Protein AF-A0A0C2XMH7-F1 (afdb_monomer_lite)

Foldseek 3Di:
DDKDFQAAPPPPPRDDDDDPVPCPDDWDWAAPVVQPWDQGRPVDDDPPDDVVCVNIDRGMTDTGRDPDPQSVCVVVDDDHD

pLDDT: mean 87.27, std 8.15, range [55.12, 96.19]

Struct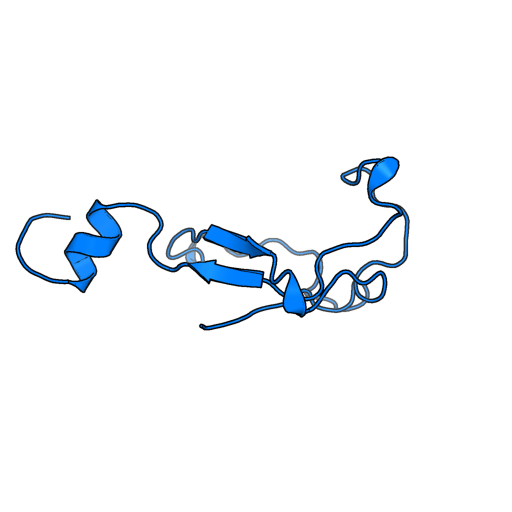ure (mmCIF, N/CA/C/O backbone):
data_AF-A0A0C2XMH7-F1
#
_entry.id   AF-A0A0C2XMH7-F1
#
loop_
_atom_site.group_PDB
_atom_site.id
_atom_site.type_symbol
_atom_site.label_atom_id
_atom_site.label_alt_id
_atom_site.label_comp_id
_atom_site.label_asym_id
_atom_site.label_entity_id
_atom_site.label_seq_id
_atom_site.pdbx_PDB_ins_code
_atom_site.Cartn_x
_atom_site.Cartn_y
_atom_site.Cartn_z
_atom_site.occupancy
_atom_site.B_iso_or_equiv
_atom_site.auth_seq_id
_atom_site.auth_comp_id
_atom_site.auth_asym_id
_atom_site.auth_atom_id
_atom_site.pdbx_PDB_model_num
ATOM 1 N N . LEU A 1 1 ? -3.629 -15.939 6.108 1.00 78.62 1 LEU A N 1
ATOM 2 C CA . LEU A 1 1 ? -3.684 -14.540 6.594 1.00 78.62 1 LEU A CA 1
ATOM 3 C C . LEU A 1 1 ? -4.237 -13.659 5.481 1.00 78.62 1 LEU A C 1
ATOM 5 O O . LEU A 1 1 ? -3.967 -13.984 4.325 1.00 78.62 1 LEU A O 1
ATOM 9 N N . PRO A 1 2 ? -5.003 -12.602 5.798 1.00 89.69 2 PRO A N 1
ATOM 10 C CA . PRO A 1 2 ? -5.419 -11.606 4.813 1.00 89.69 2 PRO A CA 1
ATOM 11 C C . PRO A 1 2 ? -4.202 -11.029 4.084 1.00 89.69 2 PRO A C 1
ATOM 13 O O . PRO A 1 2 ? -3.154 -10.815 4.703 1.00 89.69 2 PRO A O 1
ATOM 16 N N . ARG A 1 3 ? -4.338 -10.820 2.774 1.00 93.50 3 ARG A N 1
ATOM 17 C CA . ARG A 1 3 ? -3.290 -10.280 1.905 1.00 93.50 3 ARG A CA 1
ATOM 18 C C . ARG A 1 3 ? -3.841 -9.138 1.074 1.00 93.50 3 ARG A C 1
ATOM 20 O O . ARG A 1 3 ? -5.007 -9.182 0.691 1.00 93.50 3 ARG A O 1
ATOM 27 N N . ILE A 1 4 ? -2.986 -8.167 0.798 1.00 95.19 4 ILE A N 1
ATOM 28 C CA . ILE A 1 4 ? -3.257 -7.041 -0.092 1.00 95.19 4 ILE A CA 1
ATOM 29 C C . ILE A 1 4 ? -2.044 -6.812 -0.996 1.00 95.19 4 ILE A C 1
ATOM 31 O O . ILE A 1 4 ? -0.932 -7.194 -0.631 1.00 95.19 4 ILE A O 1
ATOM 35 N N . GLY A 1 5 ? -2.261 -6.186 -2.146 1.00 94.00 5 GLY A N 1
ATOM 36 C CA . GLY A 1 5 ? -1.221 -5.781 -3.090 1.00 94.00 5 GLY A CA 1
ATOM 37 C C . GLY A 1 5 ? -1.487 -4.364 -3.588 1.00 94.00 5 GLY A C 1
ATOM 38 O O . GLY A 1 5 ? -2.535 -3.785 -3.285 1.00 94.00 5 GLY A O 1
ATOM 39 N N . PHE A 1 6 ? -0.531 -3.806 -4.322 1.00 93.00 6 PHE A N 1
ATOM 40 C CA . PHE A 1 6 ? -0.716 -2.514 -4.973 1.00 93.00 6 PHE A CA 1
ATOM 41 C C . PHE A 1 6 ? -1.624 -2.645 -6.202 1.00 93.00 6 PHE A C 1
ATOM 43 O O . PHE A 1 6 ? -1.720 -3.706 -6.818 1.00 93.00 6 PHE A O 1
ATOM 50 N N . VAL A 1 7 ? -2.304 -1.553 -6.545 1.00 93.44 7 VAL A N 1
ATOM 51 C CA . VAL A 1 7 ? -2.976 -1.406 -7.843 1.00 93.44 7 VAL A CA 1
ATOM 52 C C . VAL A 1 7 ? -1.961 -0.965 -8.901 1.00 93.44 7 VAL A C 1
ATOM 54 O O . VAL A 1 7 ? -0.830 -0.612 -8.569 1.00 93.44 7 VAL A O 1
ATOM 57 N N . ASP A 1 8 ? -2.342 -1.023 -10.176 1.00 93.75 8 ASP A N 1
ATOM 58 C CA . ASP A 1 8 ? -1.512 -0.501 -11.266 1.00 93.75 8 ASP A CA 1
ATOM 59 C C . ASP A 1 8 ? -1.295 1.014 -11.115 1.00 93.75 8 ASP A C 1
ATOM 61 O O . ASP A 1 8 ? -2.216 1.727 -10.725 1.00 93.75 8 ASP A O 1
ATOM 65 N N . TYR A 1 9 ? -0.096 1.514 -11.422 1.00 92.06 9 TYR A N 1
ATOM 66 C CA . TYR A 1 9 ? 0.240 2.938 -11.340 1.00 92.06 9 TYR A CA 1
ATOM 67 C C . TYR A 1 9 ? -0.614 3.837 -12.250 1.00 92.06 9 TYR A C 1
ATOM 69 O O . TYR A 1 9 ? -0.666 5.044 -12.007 1.00 92.06 9 TYR A O 1
ATOM 77 N N . GLU A 1 10 ? -1.231 3.283 -13.299 1.00 93.44 10 GLU A N 1
ATOM 78 C CA . GLU A 1 10 ? -2.150 4.001 -14.194 1.00 93.44 10 GLU A CA 1
ATOM 79 C C . GLU A 1 10 ? -3.581 4.084 -13.642 1.00 93.44 10 GLU A C 1
ATOM 81 O O . GLU A 1 10 ? -4.399 4.823 -14.191 1.00 93.44 10 GLU A O 1
ATOM 86 N N . ASP A 1 11 ? -3.894 3.371 -12.554 1.00 94.12 11 ASP A N 1
ATOM 87 C CA . ASP A 1 11 ? -5.180 3.501 -11.873 1.00 94.12 11 ASP A CA 1
ATOM 88 C C . ASP A 1 11 ? -5.321 4.916 -11.284 1.00 94.12 11 ASP A C 1
ATOM 90 O O . ASP A 1 11 ? -4.428 5.423 -10.598 1.00 94.12 11 ASP A O 1
ATOM 94 N N . GLU A 1 12 ? -6.464 5.561 -11.526 1.00 91.56 12 GLU A N 1
ATOM 95 C CA . GLU A 1 12 ? -6.755 6.921 -1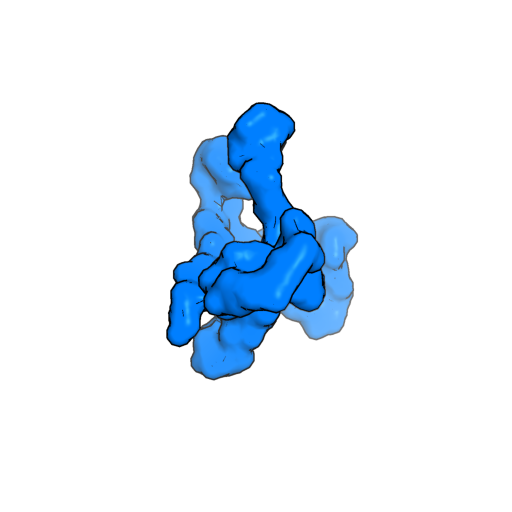1.050 1.00 91.56 12 GLU A CA 1
ATOM 96 C C . GLU A 1 12 ? -6.661 7.055 -9.519 1.00 91.56 12 GLU A C 1
ATOM 98 O O . GLU A 1 12 ? -6.450 8.153 -8.998 1.00 91.56 12 GLU A O 1
ATOM 103 N N . LEU A 1 13 ? -6.799 5.945 -8.789 1.00 89.00 13 LEU A N 1
ATOM 104 C CA . LEU A 1 13 ? -6.728 5.875 -7.331 1.00 89.00 13 LEU A CA 1
ATOM 105 C C . LEU A 1 13 ? -5.372 5.370 -6.808 1.00 89.00 13 LEU A C 1
ATOM 107 O O . LEU A 1 13 ? -5.203 5.281 -5.590 1.00 89.00 13 LEU A O 1
ATOM 111 N N . ALA A 1 14 ? -4.403 5.060 -7.678 1.00 90.44 14 ALA A N 1
ATOM 112 C CA . ALA A 1 14 ? -3.085 4.555 -7.275 1.00 90.44 14 ALA A CA 1
ATOM 113 C C . ALA A 1 14 ? -2.295 5.573 -6.444 1.00 90.44 14 ALA A C 1
ATOM 115 O O . ALA A 1 14 ? -1.685 5.231 -5.428 1.00 90.44 14 ALA A O 1
ATOM 116 N N . PHE A 1 15 ? -2.340 6.841 -6.860 1.00 89.44 15 PHE A N 1
ATOM 117 C CA . PHE A 1 15 ? -1.695 7.955 -6.173 1.00 89.44 15 PHE A CA 1
ATOM 118 C C . PHE A 1 15 ? -2.729 9.024 -5.855 1.00 89.44 15 PHE A C 1
ATOM 120 O O . PHE A 1 15 ? -3.072 9.866 -6.681 1.00 89.44 15 PHE A O 1
ATOM 127 N N . GLY A 1 16 ? -3.209 9.008 -4.620 1.00 87.88 16 GLY A N 1
ATOM 128 C CA . GLY A 1 16 ? -4.174 9.977 -4.137 1.00 87.88 16 GLY A CA 1
ATOM 129 C C . GLY A 1 16 ? -4.027 10.204 -2.645 1.00 87.88 16 GLY A C 1
ATOM 130 O O . GLY A 1 16 ? -3.364 9.453 -1.929 1.00 87.88 16 GLY A O 1
ATOM 131 N N . PHE A 1 17 ? -4.670 11.260 -2.166 1.00 86.56 17 PHE A N 1
ATOM 132 C CA . PHE A 1 17 ? -4.802 11.491 -0.738 1.00 86.56 17 PHE A CA 1
ATOM 133 C C . PHE A 1 17 ? -6.095 10.855 -0.248 1.00 86.56 17 PHE A C 1
ATOM 135 O O . PHE A 1 17 ? -7.176 11.121 -0.774 1.00 86.56 17 PHE A O 1
ATOM 142 N N . LEU A 1 18 ? -5.990 10.038 0.795 1.00 84.75 18 LEU A N 1
ATOM 143 C CA . LEU A 1 18 ? -7.161 9.585 1.530 1.00 84.75 18 LEU A CA 1
ATOM 144 C C . LEU A 1 18 ? -7.702 10.737 2.377 1.00 84.75 18 LEU A C 1
ATOM 146 O O . LEU A 1 18 ? -6.945 11.488 2.994 1.00 84.75 18 LEU A O 1
ATOM 150 N N . ASN A 1 19 ? -9.028 10.847 2.452 1.00 88.19 19 ASN A N 1
ATOM 151 C CA . ASN A 1 19 ? -9.651 11.708 3.447 1.00 88.19 19 ASN A CA 1
ATOM 152 C C . ASN A 1 19 ? -9.270 11.194 4.844 1.00 88.19 19 ASN A C 1
ATOM 154 O O . ASN A 1 19 ? -9.493 10.025 5.155 1.00 88.19 19 ASN A O 1
ATOM 158 N N . LEU A 1 20 ? -8.717 12.067 5.688 1.00 84.38 20 LEU A N 1
ATOM 159 C CA . LEU A 1 20 ? -8.273 11.711 7.037 1.00 84.38 20 LEU A CA 1
ATOM 160 C C . LEU A 1 20 ? -9.401 11.120 7.893 1.00 84.38 20 LEU A C 1
ATOM 162 O O . LEU A 1 20 ? -9.129 10.301 8.764 1.00 84.38 20 LEU A O 1
ATOM 166 N N . THR A 1 21 ? -10.664 11.466 7.622 1.00 89.38 21 THR A N 1
ATOM 167 C CA . THR A 1 21 ? -11.816 10.875 8.324 1.00 89.38 21 THR A CA 1
ATOM 168 C C . THR A 1 21 ? -12.025 9.390 8.012 1.00 89.38 21 THR A C 1
ATOM 170 O O . THR A 1 21 ? -12.682 8.698 8.785 1.00 89.38 21 THR A O 1
ATOM 173 N N . LEU A 1 22 ? -11.460 8.887 6.908 1.00 84.19 22 LEU A N 1
ATOM 174 C CA . LEU A 1 22 ? -11.486 7.471 6.527 1.00 84.19 22 LEU A CA 1
ATOM 175 C C . LEU A 1 22 ? -10.352 6.669 7.175 1.00 84.19 22 LEU A C 1
ATOM 177 O O . LEU A 1 22 ? -10.384 5.438 7.162 1.00 84.19 22 LEU A O 1
ATOM 181 N N . VAL A 1 23 ? -9.341 7.336 7.739 1.00 79.25 23 VAL A N 1
ATOM 182 C CA . VAL A 1 23 ? -8.223 6.663 8.403 1.00 79.25 23 VAL A CA 1
ATOM 183 C C . VAL A 1 23 ? -8.678 6.237 9.793 1.00 79.25 23 VAL A C 1
ATOM 185 O O . VAL A 1 23 ? -8.640 7.005 10.749 1.00 79.25 23 VAL A O 1
ATOM 188 N N . ILE A 1 24 ? -9.133 4.988 9.897 1.00 75.81 24 ILE A N 1
ATOM 189 C CA . ILE A 1 24 ? -9.641 4.443 11.159 1.00 75.81 24 ILE A CA 1
ATOM 190 C C . ILE A 1 24 ? -8.471 4.125 12.099 1.00 75.81 24 ILE A C 1
ATOM 192 O O . ILE A 1 24 ? -8.481 4.562 13.249 1.00 75.81 24 ILE A O 1
ATOM 196 N N . ARG A 1 25 ? -7.475 3.355 11.626 1.00 79.38 25 ARG A N 1
ATOM 197 C CA . ARG A 1 25 ? -6.248 2.963 12.352 1.00 79.38 25 ARG A CA 1
ATOM 198 C C . ARG A 1 25 ? -5.136 2.565 11.384 1.00 79.38 25 ARG A C 1
ATOM 200 O O . ARG A 1 25 ? -5.415 2.168 10.256 1.00 79.38 25 ARG A O 1
ATOM 207 N N . ALA A 1 26 ? -3.894 2.614 11.858 1.00 83.75 26 ALA A N 1
ATOM 208 C CA . ALA A 1 26 ? -2.752 2.052 11.148 1.00 83.75 26 ALA A CA 1
ATOM 209 C C . ALA A 1 26 ? -2.651 0.527 11.356 1.00 83.75 26 ALA A C 1
ATOM 211 O O . ALA A 1 26 ? -3.168 -0.024 12.329 1.00 83.75 26 ALA A O 1
ATOM 212 N N . VAL A 1 27 ? -1.973 -0.143 10.424 1.00 88.44 27 VAL A N 1
ATOM 213 C CA . VAL A 1 27 ? -1.679 -1.584 10.442 1.00 88.44 27 VAL A CA 1
ATOM 214 C C . VAL A 1 27 ? -0.234 -1.813 10.013 1.00 88.44 27 VAL A C 1
ATOM 216 O O . VAL A 1 27 ? 0.372 -0.949 9.378 1.00 88.44 27 VAL A O 1
ATOM 219 N N . HIS A 1 28 ? 0.310 -2.990 10.315 1.00 90.12 28 HIS A N 1
ATOM 220 C CA . HIS A 1 28 ? 1.621 -3.391 9.809 1.00 90.12 28 HIS A CA 1
ATOM 221 C C . HIS A 1 28 ? 1.463 -4.263 8.562 1.00 90.12 28 HIS A C 1
ATOM 223 O O . HIS A 1 28 ? 0.806 -5.306 8.602 1.00 90.12 28 HIS A O 1
ATOM 229 N N . LEU A 1 29 ? 2.087 -3.843 7.461 1.00 93.19 29 LEU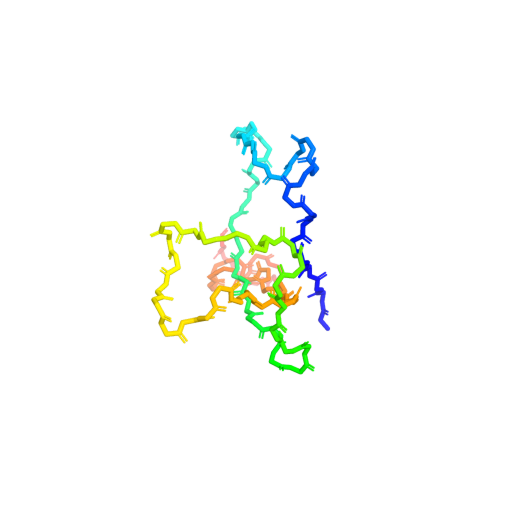 A N 1
ATOM 230 C CA . LEU A 1 29 ? 2.189 -4.631 6.236 1.00 93.19 29 LEU A CA 1
ATOM 231 C C . LEU A 1 29 ? 3.509 -5.394 6.237 1.00 93.19 29 LEU A C 1
ATOM 233 O O . LEU A 1 29 ? 4.577 -4.795 6.343 1.00 93.19 29 LEU A O 1
ATOM 237 N N . LEU A 1 30 ? 3.433 -6.720 6.133 1.00 94.19 30 LEU A N 1
ATOM 238 C CA . LEU A 1 30 ? 4.611 -7.582 6.070 1.00 94.19 30 LEU A CA 1
ATOM 239 C C . LEU A 1 30 ? 4.750 -8.160 4.664 1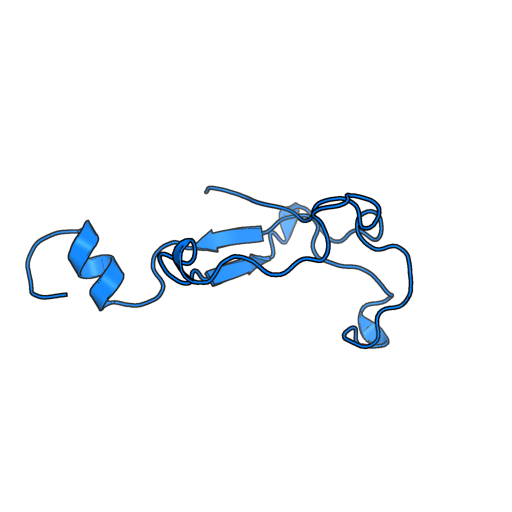.00 94.19 30 LEU A C 1
ATOM 241 O O . LEU A 1 30 ? 3.777 -8.739 4.176 1.00 94.19 30 LEU A O 1
ATOM 245 N N . PRO A 1 31 ? 5.928 -8.076 4.027 1.00 95.31 31 PRO A N 1
ATOM 246 C CA . PRO A 1 31 ? 6.158 -8.705 2.735 1.00 95.31 31 PRO A CA 1
ATOM 247 C C . PRO A 1 31 ? 5.764 -10.184 2.710 1.00 95.31 31 PRO A C 1
ATOM 249 O O . PRO A 1 31 ? 6.149 -10.974 3.577 1.00 95.31 31 PRO A O 1
ATOM 252 N N . CYS A 1 32 ? 5.006 -10.582 1.693 1.00 95.69 32 CYS A N 1
ATOM 253 C CA . CYS A 1 32 ? 4.720 -11.982 1.422 1.00 95.69 32 CYS A CA 1
ATOM 254 C C . CYS A 1 32 ? 5.880 -12.586 0.623 1.00 95.69 32 CYS A C 1
ATOM 256 O O . CYS A 1 32 ? 5.828 -12.657 -0.601 1.00 95.69 32 CYS A O 1
ATOM 258 N N . PHE A 1 33 ? 6.926 -13.058 1.309 1.00 93.94 33 PHE A N 1
ATOM 259 C CA . PHE A 1 33 ? 8.127 -13.594 0.648 1.00 93.94 33 PHE A CA 1
ATOM 260 C C . PHE A 1 33 ? 7.835 -14.708 -0.372 1.00 93.94 33 PHE A C 1
ATOM 262 O O . PHE A 1 33 ? 8.517 -14.803 -1.385 1.00 93.94 33 PHE A O 1
ATOM 269 N N . ALA A 1 34 ? 6.802 -15.522 -0.131 1.00 93.88 34 ALA A N 1
ATOM 270 C CA . ALA A 1 34 ? 6.394 -16.597 -1.035 1.00 93.88 34 ALA A CA 1
ATOM 271 C C . ALA A 1 34 ? 5.792 -16.098 -2.363 1.00 93.88 34 ALA A C 1
ATOM 273 O O . ALA A 1 34 ? 5.827 -16.832 -3.345 1.00 93.88 34 ALA A O 1
ATOM 274 N N . SER A 1 35 ? 5.245 -14.878 -2.393 1.00 93.31 35 SER A N 1
ATOM 275 C CA . SER A 1 35 ? 4.749 -14.239 -3.619 1.00 93.31 35 SER A CA 1
ATOM 276 C C . SER A 1 35 ? 5.867 -13.587 -4.437 1.00 93.31 35 SER A C 1
ATOM 278 O O . SER A 1 35 ? 5.669 -13.293 -5.609 1.00 93.31 35 SER A O 1
ATOM 280 N N . GLY A 1 36 ? 7.052 -13.392 -3.852 1.00 95.06 36 GLY A N 1
ATOM 281 C CA . GLY A 1 36 ? 8.173 -12.759 -4.537 1.00 95.06 36 GLY A CA 1
ATOM 282 C C . GLY A 1 36 ? 7.961 -11.266 -4.796 1.00 95.06 36 GLY A C 1
ATOM 283 O O . GLY A 1 36 ? 7.157 -10.598 -4.138 1.00 95.06 36 GLY A O 1
ATOM 284 N N . ARG A 1 37 ? 8.747 -10.737 -5.735 1.00 95.00 37 ARG A N 1
ATOM 285 C CA . ARG A 1 37 ? 8.752 -9.325 -6.123 1.00 95.00 37 ARG A CA 1
ATOM 286 C C . ARG A 1 37 ? 8.290 -9.165 -7.570 1.00 95.00 37 ARG A C 1
ATOM 288 O O . ARG A 1 37 ? 8.403 -10.096 -8.365 1.00 95.00 37 ARG A O 1
ATOM 295 N N . THR A 1 38 ? 7.775 -7.988 -7.896 1.00 94.00 38 THR A N 1
ATOM 296 C CA . THR A 1 38 ? 7.214 -7.643 -9.201 1.00 94.00 38 THR A CA 1
ATOM 297 C C . THR A 1 38 ? 7.576 -6.212 -9.589 1.00 94.00 38 THR A C 1
ATOM 299 O O . THR A 1 38 ? 7.757 -5.346 -8.735 1.00 94.00 38 THR A O 1
ATOM 302 N N . ILE A 1 39 ? 7.649 -5.959 -10.894 1.00 93.56 39 ILE A N 1
ATOM 303 C CA . ILE A 1 39 ? 7.779 -4.612 -11.474 1.00 93.56 39 ILE A CA 1
ATOM 304 C C . ILE A 1 39 ? 6.445 -4.088 -12.019 1.00 93.56 39 ILE A C 1
ATOM 306 O O . ILE A 1 39 ? 6.365 -2.942 -12.445 1.00 93.56 39 ILE A O 1
ATOM 310 N N . LEU A 1 40 ? 5.405 -4.930 -12.058 1.00 92.75 40 LEU A N 1
ATOM 311 C CA . LEU A 1 40 ? 4.201 -4.676 -12.854 1.00 92.75 40 LEU A CA 1
ATOM 312 C C . LEU A 1 40 ? 3.423 -3.452 -12.369 1.00 92.75 40 LEU A C 1
ATOM 314 O O . LEU A 1 40 ? 2.983 -2.654 -13.185 1.00 92.75 40 LEU A O 1
ATOM 318 N N . HIS A 1 41 ? 3.295 -3.286 -11.053 1.00 91.44 41 HIS A N 1
ATOM 319 C CA . HIS A 1 41 ? 2.470 -2.225 -10.475 1.00 91.44 41 HIS A CA 1
ATOM 320 C C . HIS A 1 41 ? 3.086 -0.839 -10.603 1.00 91.44 41 HIS A C 1
ATOM 322 O O . HIS A 1 41 ? 2.352 0.134 -10.653 1.00 91.44 41 HIS A O 1
ATOM 328 N N . LEU A 1 42 ? 4.415 -0.733 -10.661 1.00 92.38 42 LEU A N 1
ATOM 329 C CA . LEU A 1 42 ? 5.114 0.533 -10.857 1.00 92.38 42 LEU A CA 1
ATOM 330 C C . LEU A 1 42 ? 6.429 0.270 -11.617 1.00 92.38 42 LEU A C 1
ATOM 332 O O . LEU A 1 42 ? 7.504 0.221 -11.010 1.00 92.38 42 LEU A O 1
ATOM 336 N N . PRO A 1 43 ? 6.359 0.111 -12.953 1.00 89.69 43 PRO A N 1
ATOM 337 C CA . PRO A 1 43 ? 7.476 -0.346 -13.785 1.00 89.69 43 PRO A CA 1
ATOM 338 C C . PRO A 1 43 ? 8.534 0.732 -14.043 1.00 89.69 43 PRO A C 1
ATOM 340 O O . PRO A 1 43 ? 9.555 0.477 -14.679 1.00 89.69 43 PRO A O 1
ATOM 343 N N . ARG A 1 44 ? 8.292 1.967 -13.592 1.00 86.62 44 ARG A N 1
ATOM 344 C CA . ARG A 1 44 ? 9.210 3.095 -13.759 1.00 86.62 44 ARG A CA 1
ATOM 345 C C . ARG A 1 44 ? 10.061 3.279 -12.514 1.00 86.62 44 ARG A C 1
ATOM 347 O O . ARG A 1 44 ? 9.628 2.986 -11.402 1.00 86.62 44 ARG A O 1
ATOM 354 N N . ARG A 1 45 ? 11.245 3.860 -12.704 1.00 86.69 45 ARG A N 1
ATOM 355 C CA . ARG A 1 45 ? 12.125 4.236 -11.600 1.00 86.69 45 ARG A CA 1
ATOM 356 C C . ARG A 1 45 ? 11.430 5.233 -10.673 1.00 86.69 45 ARG A C 1
ATOM 358 O O . ARG A 1 45 ? 10.988 6.293 -11.116 1.00 86.69 45 ARG A O 1
ATOM 365 N N . SER A 1 46 ? 11.379 4.900 -9.388 1.00 86.44 46 SER A N 1
ATOM 366 C CA . SER A 1 46 ? 10.842 5.760 -8.331 1.00 86.44 46 SER A CA 1
ATOM 367 C C . SER A 1 46 ? 11.979 6.369 -7.513 1.00 86.44 46 SER A C 1
ATOM 369 O O . SER A 1 46 ? 12.967 5.699 -7.222 1.00 86.44 46 SER A O 1
ATOM 371 N N . ILE A 1 47 ? 11.836 7.635 -7.106 1.00 87.25 47 ILE A N 1
ATOM 372 C CA . ILE A 1 47 ? 12.819 8.327 -6.253 1.00 87.25 47 ILE A CA 1
ATOM 373 C C . ILE A 1 47 ? 12.926 7.718 -4.848 1.00 87.25 47 ILE A C 1
ATOM 375 O O . ILE A 1 47 ? 13.922 7.933 -4.165 1.00 87.25 47 ILE A O 1
ATOM 379 N N . CYS A 1 48 ? 11.900 6.980 -4.418 1.00 86.25 48 CYS A N 1
ATOM 380 C CA . CYS A 1 48 ? 11.845 6.353 -3.102 1.00 86.25 48 CYS A CA 1
ATOM 381 C C . CYS A 1 48 ? 12.484 4.959 -3.070 1.00 86.25 48 CYS A C 1
ATOM 383 O O . CYS A 1 48 ? 12.660 4.425 -1.980 1.00 86.25 48 CYS A O 1
ATOM 385 N N . ARG A 1 49 ? 12.817 4.373 -4.229 1.00 88.88 49 ARG A N 1
ATOM 386 C CA . ARG A 1 49 ? 13.470 3.062 -4.304 1.00 88.88 49 ARG A CA 1
ATOM 387 C C . ARG A 1 49 ? 14.983 3.198 -4.258 1.00 88.88 49 ARG A C 1
ATOM 389 O O . ARG A 1 49 ? 15.567 4.101 -4.868 1.00 88.88 49 ARG A O 1
ATOM 396 N N . LEU A 1 50 ? 15.624 2.258 -3.578 1.00 90.56 50 LEU A N 1
ATOM 397 C CA . LEU A 1 50 ? 17.073 2.120 -3.601 1.00 90.56 50 LEU A CA 1
ATOM 398 C C . LEU A 1 50 ? 17.511 1.461 -4.913 1.00 90.56 50 LEU A C 1
ATOM 400 O O . LEU A 1 50 ? 16.821 0.615 -5.476 1.00 90.56 50 LEU A O 1
ATOM 404 N N . ALA A 1 51 ? 18.705 1.811 -5.394 1.00 87.81 51 ALA A N 1
ATOM 405 C CA . ALA A 1 51 ? 19.239 1.248 -6.638 1.00 87.81 51 ALA A CA 1
ATOM 406 C C . ALA A 1 51 ? 19.398 -0.287 -6.584 1.00 87.81 51 ALA A C 1
ATOM 408 O O . ALA A 1 51 ? 19.310 -0.959 -7.608 1.00 87.81 51 ALA A O 1
ATOM 409 N N . GLU A 1 52 ? 19.610 -0.845 -5.391 1.00 90.56 52 GLU A N 1
ATOM 410 C CA . GLU A 1 52 ? 19.735 -2.289 -5.162 1.00 90.56 52 GLU A CA 1
ATOM 411 C C . GLU A 1 52 ? 18.407 -3.055 -5.251 1.00 90.56 52 GLU A C 1
ATOM 413 O O . GLU A 1 52 ? 18.418 -4.271 -5.442 1.00 90.56 52 GLU A O 1
ATOM 418 N N . GLU A 1 53 ? 17.269 -2.358 -5.176 1.00 88.75 53 GLU A N 1
ATOM 419 C CA . GLU A 1 53 ? 15.930 -2.953 -5.265 1.00 88.75 53 GLU A CA 1
ATOM 420 C C . GLU A 1 53 ? 15.491 -3.228 -6.706 1.00 88.75 53 GLU A C 1
ATOM 422 O O . GLU A 1 53 ? 14.439 -3.823 -6.913 1.00 88.75 53 GLU A O 1
ATOM 427 N N . LYS A 1 54 ? 16.303 -2.830 -7.699 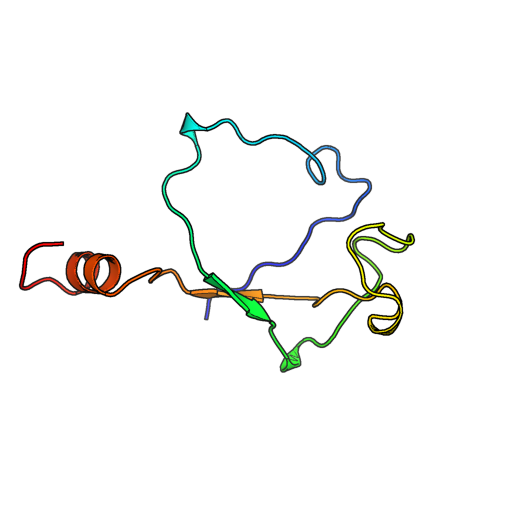1.00 90.44 54 LYS A N 1
ATOM 428 C CA . LYS A 1 54 ? 16.113 -3.135 -9.130 1.00 90.44 54 LYS A CA 1
ATOM 429 C C . LYS A 1 54 ? 14.739 -2.740 -9.681 1.00 90.44 54 LYS A C 1
ATOM 431 O O . LYS A 1 54 ? 14.226 -3.392 -10.581 1.00 90.44 54 LYS A O 1
ATOM 436 N N . ASP A 1 55 ? 14.163 -1.668 -9.140 1.00 90.81 55 ASP A N 1
ATOM 437 C CA . ASP A 1 55 ? 12.820 -1.191 -9.484 1.00 90.81 55 ASP A CA 1
ATOM 438 C C . ASP A 1 55 ? 11.692 -2.218 -9.233 1.00 90.81 55 ASP A C 1
ATOM 440 O O . ASP A 1 55 ? 10.602 -2.092 -9.788 1.00 90.81 55 ASP A O 1
ATOM 444 N N . GLU A 1 56 ? 11.928 -3.199 -8.358 1.00 92.75 56 GLU A N 1
ATOM 445 C CA . GLU A 1 56 ? 10.956 -4.220 -7.963 1.00 92.75 56 GLU A CA 1
ATOM 446 C C . GLU A 1 56 ? 10.340 -3.918 -6.589 1.00 92.75 56 GLU A C 1
ATOM 448 O O . GLU A 1 56 ? 11.056 -3.640 -5.623 1.00 92.75 56 GLU A O 1
ATOM 453 N N . ASP A 1 57 ? 9.030 -4.116 -6.452 1.00 92.88 57 ASP A N 1
ATOM 454 C CA . ASP A 1 57 ? 8.313 -4.088 -5.171 1.00 92.88 57 ASP A CA 1
ATOM 455 C C . ASP A 1 57 ? 7.838 -5.494 -4.783 1.00 92.88 57 ASP A C 1
ATOM 457 O O . ASP A 1 57 ? 7.780 -6.400 -5.611 1.00 92.88 57 ASP A O 1
ATOM 461 N N . TRP A 1 58 ? 7.479 -5.706 -3.517 1.00 94.44 58 TRP A N 1
ATOM 462 C CA . TRP A 1 58 ? 6.807 -6.948 -3.126 1.00 94.44 58 TRP A CA 1
ATOM 463 C C . TRP A 1 58 ? 5.424 -7.032 -3.776 1.00 94.44 58 TRP A C 1
ATOM 465 O O . TRP A 1 58 ? 4.649 -6.083 -3.700 1.00 94.44 58 TRP A O 1
ATOM 475 N N . ASP A 1 59 ? 5.112 -8.188 -4.366 1.00 95.06 59 ASP A N 1
ATOM 476 C CA . ASP A 1 59 ? 3.838 -8.424 -5.062 1.00 95.06 59 ASP A CA 1
ATOM 477 C C . ASP A 1 59 ? 2.643 -8.358 -4.100 1.00 95.06 59 ASP A C 1
ATOM 479 O O . ASP A 1 59 ? 1.596 -7.783 -4.386 1.00 95.06 59 ASP A O 1
ATOM 483 N N . MET A 1 60 ? 2.827 -8.911 -2.900 1.00 96.06 60 MET A N 1
ATOM 484 C CA . MET A 1 60 ? 1.783 -9.013 -1.891 1.00 96.06 60 MET A CA 1
ATOM 485 C C . MET A 1 60 ? 2.328 -8.750 -0.491 1.00 96.06 60 MET A C 1
ATOM 487 O O . MET A 1 60 ? 3.467 -9.089 -0.160 1.00 96.06 60 MET A O 1
ATOM 491 N N . PHE A 1 61 ? 1.454 -8.249 0.375 1.00 96.19 61 PHE A N 1
ATOM 492 C CA . PHE A 1 61 ? 1.706 -8.022 1.790 1.00 96.19 61 PHE A CA 1
ATOM 493 C C . PHE A 1 61 ? 0.664 -8.739 2.638 1.00 96.19 61 PHE A C 1
ATOM 495 O O . PHE A 1 61 ? -0.532 -8.715 2.347 1.00 96.19 61 PHE A O 1
ATOM 502 N N . TYR A 1 62 ? 1.104 -9.356 3.727 1.00 94.69 62 TYR A N 1
ATOM 503 C CA . TYR A 1 62 ? 0.219 -9.794 4.793 1.00 94.69 62 TYR A CA 1
ATOM 504 C C . TYR A 1 62 ? -0.198 -8.607 5.653 1.00 94.69 62 TYR A C 1
ATOM 506 O O . TYR A 1 62 ? 0.635 -7.780 6.029 1.00 94.69 62 TYR A O 1
ATOM 514 N N . VAL A 1 63 ? -1.478 -8.565 6.016 1.00 92.12 63 VAL A N 1
ATOM 515 C CA . VAL A 1 63 ? -2.010 -7.539 6.917 1.00 92.12 63 VAL A CA 1
ATOM 516 C C . VAL A 1 63 ? -1.934 -8.044 8.352 1.00 92.12 63 VAL A C 1
ATOM 518 O O . VAL A 1 63 ? -2.653 -8.974 8.730 1.00 92.12 63 VAL A O 1
ATOM 521 N N . ASN A 1 64 ? -1.089 -7.414 9.168 1.00 88.69 64 ASN A N 1
ATOM 522 C CA . ASN A 1 64 ? -1.139 -7.571 10.614 1.00 88.69 64 ASN A CA 1
ATOM 523 C C . ASN A 1 64 ? -1.975 -6.439 11.217 1.00 88.69 64 ASN A C 1
ATOM 525 O O . ASN A 1 64 ? -1.525 -5.301 11.356 1.00 88.69 64 ASN A O 1
ATOM 529 N N . ILE A 1 65 ? -3.213 -6.791 11.564 1.00 84.31 65 ILE A N 1
ATOM 530 C CA . ILE A 1 65 ? -4.199 -5.862 12.116 1.00 84.31 65 ILE A CA 1
ATOM 531 C C . ILE A 1 65 ? -3.868 -5.419 13.543 1.00 84.31 65 ILE A C 1
ATOM 533 O O . ILE A 1 65 ? -4.419 -4.423 13.986 1.00 84.31 65 ILE A O 1
ATOM 537 N N . PHE A 1 66 ? -2.986 -6.118 14.266 1.00 83.69 66 PHE A N 1
ATOM 538 C CA . PHE A 1 66 ? -2.589 -5.753 15.626 1.00 83.69 66 PHE A CA 1
ATOM 539 C C . PHE A 1 66 ? -1.345 -4.868 15.593 1.00 83.69 66 PHE A C 1
ATOM 541 O O . PHE A 1 66 ? -0.218 -5.362 15.555 1.00 83.69 66 PHE A O 1
ATOM 548 N N . ILE A 1 67 ? -1.569 -3.553 15.584 1.00 78.19 67 ILE A N 1
ATOM 549 C CA . ILE A 1 67 ? -0.486 -2.563 15.538 1.00 78.19 67 ILE A CA 1
ATOM 550 C C . ILE A 1 67 ? 0.309 -2.484 16.846 1.00 78.19 67 ILE A C 1
ATOM 552 O O . ILE A 1 67 ? 1.521 -2.291 16.827 1.00 78.19 67 ILE A O 1
ATOM 556 N N . ASP A 1 68 ? -0.356 -2.703 17.978 1.00 80.38 68 ASP A N 1
ATOM 557 C CA . ASP A 1 68 ? 0.256 -2.726 19.299 1.00 80.38 68 ASP A CA 1
ATOM 558 C C . ASP A 1 68 ? -0.477 -3.705 20.234 1.00 80.38 68 ASP A C 1
ATOM 560 O O . ASP A 1 68 ? -1.494 -4.327 19.890 1.00 80.38 68 ASP A O 1
ATOM 564 N N . ARG A 1 69 ? 0.080 -3.867 21.438 1.00 79.38 69 ARG A N 1
ATOM 565 C CA . ARG A 1 69 ? -0.467 -4.748 22.472 1.00 79.38 69 ARG A CA 1
ATOM 566 C C . ARG A 1 69 ? -1.850 -4.295 22.933 1.00 79.38 69 ARG A C 1
ATOM 568 O O . ARG A 1 69 ? -2.692 -5.151 23.187 1.00 79.38 69 ARG A O 1
ATOM 575 N N . ASP A 1 70 ? -2.095 -2.996 23.033 1.00 79.12 70 ASP A N 1
ATOM 576 C CA . ASP A 1 70 ? -3.362 -2.457 23.530 1.00 79.12 70 ASP A CA 1
ATOM 577 C C . ASP A 1 70 ? -4.478 -2.763 22.523 1.00 79.12 70 ASP A C 1
ATOM 579 O O . ASP A 1 70 ? -5.561 -3.218 22.890 1.00 79.12 70 ASP A O 1
ATOM 583 N N . MET A 1 71 ? -4.177 -2.660 21.228 1.00 80.31 71 MET A N 1
ATOM 584 C CA . MET A 1 71 ? -5.061 -3.057 20.142 1.00 80.31 71 MET A CA 1
ATOM 585 C C . MET A 1 71 ? -5.371 -4.555 20.162 1.00 80.31 71 MET A C 1
ATOM 587 O O . MET A 1 71 ? -6.527 -4.941 19.981 1.00 80.31 71 MET A O 1
ATOM 591 N N . PHE A 1 72 ? -4.376 -5.404 20.425 1.00 81.12 72 PHE A N 1
ATOM 592 C CA . PHE A 1 72 ? -4.607 -6.836 20.631 1.00 81.12 72 PHE A CA 1
ATOM 593 C C . PHE A 1 72 ? -5.502 -7.100 21.852 1.00 81.12 72 PHE A C 1
ATOM 595 O O . PHE A 1 72 ? -6.452 -7.881 21.763 1.00 81.12 72 PHE A O 1
ATOM 602 N N . MET A 1 73 ? -5.257 -6.413 22.971 1.00 81.69 73 MET A N 1
ATOM 603 C CA . MET A 1 73 ? -6.045 -6.564 24.200 1.00 81.69 73 MET A CA 1
ATOM 604 C C . MET A 1 73 ? -7.497 -6.099 24.029 1.00 81.69 73 MET A C 1
ATOM 606 O O . MET A 1 73 ? -8.397 -6.760 24.554 1.00 81.69 73 MET A O 1
ATOM 610 N N . ARG A 1 74 ? -7.756 -5.059 23.220 1.00 78.62 74 ARG A N 1
ATOM 611 C CA . ARG A 1 74 ? -9.122 -4.653 22.835 1.00 78.62 74 ARG A CA 1
ATOM 612 C C . ARG A 1 74 ? -9.894 -5.766 22.124 1.00 78.62 74 ARG A C 1
ATOM 614 O O . ARG A 1 74 ? -11.075 -5.940 22.400 1.00 78.62 74 ARG A O 1
ATOM 621 N N . PHE A 1 75 ? -9.252 -6.508 21.218 1.00 78.69 75 PHE A N 1
ATOM 622 C CA . PHE A 1 75 ? -9.907 -7.588 20.465 1.00 78.69 75 PHE A CA 1
ATOM 623 C C . PHE A 1 75 ? -10.014 -8.903 21.241 1.00 78.69 75 PHE A C 1
ATOM 625 O O . PHE A 1 75 ? -10.981 -9.640 21.065 1.00 78.69 75 PHE A O 1
ATOM 632 N N . ARG A 1 76 ? -9.032 -9.214 22.094 1.00 81.88 76 ARG A N 1
ATOM 633 C CA . ARG A 1 76 ? -9.030 -10.439 22.906 1.00 81.88 76 ARG A CA 1
ATOM 634 C C . ARG A 1 76 ? -10.051 -10.387 24.049 1.00 81.88 76 ARG A C 1
ATOM 636 O O . ARG A 1 76 ? -10.584 -11.427 24.423 1.00 81.88 76 ARG A O 1
ATOM 643 N N . GLY A 1 77 ? -10.295 -9.192 24.598 1.00 71.94 77 GLY A N 1
ATOM 644 C CA . GLY A 1 77 ? -11.082 -8.978 25.814 1.00 71.94 77 GLY A CA 1
ATOM 645 C C . GLY A 1 77 ? -10.306 -9.354 27.087 1.00 71.94 77 GLY A C 1
ATOM 646 O O . GLY A 1 77 ? -9.561 -10.336 27.111 1.00 71.94 77 GLY A O 1
ATOM 647 N N . GLY A 1 78 ? -10.456 -8.563 28.159 1.00 71.75 78 GLY A N 1
ATOM 648 C CA . GLY A 1 78 ? -9.872 -8.863 29.480 1.00 71.75 78 GLY A CA 1
ATOM 649 C C . GLY A 1 78 ? -9.034 -7.763 30.148 1.00 71.75 78 GLY A C 1
ATOM 650 O O . GLY A 1 78 ? -8.400 -8.035 31.162 1.00 71.75 78 GLY A O 1
ATOM 651 N N . GLY A 1 79 ? -9.009 -6.536 29.626 1.00 63.62 79 GLY A N 1
ATOM 652 C CA . GLY A 1 79 ? -8.319 -5.404 30.254 1.00 63.62 79 GLY A CA 1
ATOM 653 C C . GLY A 1 79 ? -8.433 -4.134 29.415 1.00 63.62 79 GLY A C 1
ATOM 654 O O . GLY A 1 79 ? -8.881 -4.202 28.271 1.00 63.62 79 GLY A O 1
ATOM 655 N N . VAL A 1 80 ? -8.060 -2.985 29.986 1.00 58.19 80 VAL A N 1
ATOM 656 C CA . VAL A 1 80 ? -8.129 -1.694 29.285 1.00 58.19 80 VAL A CA 1
ATOM 657 C C . VAL A 1 80 ? -7.157 -1.692 28.104 1.00 58.19 80 VAL A C 1
ATOM 659 O O . VAL A 1 80 ? -5.970 -1.964 28.276 1.00 58.19 80 VAL A O 1
ATOM 662 N N . GLY A 1 81 ? -7.688 -1.365 26.928 1.00 55.12 81 GLY A N 1
ATOM 663 C CA . GLY A 1 81 ? -6.958 -0.885 25.764 1.00 55.12 81 GLY A CA 1
ATOM 664 C C . GLY A 1 81 ? -7.642 0.353 25.216 1.00 55.12 81 GLY A C 1
ATOM 665 O O . GLY A 1 81 ? -8.853 0.539 25.469 1.00 55.12 81 GLY A O 1
#

Organism: Amanita muscaria (strain Koide BX008) (NCBI:txid946122)

Radius of gyration: 16.14 Å; chains: 1; bounding box: 32×28×44 Å

Secondary structure (DSSP, 8-state):
--EE-PPPTTSTTTS-PPPGGG-----EEEE-GGG-EESSS--S--TTS-GGGTT-EES-EEEE---SHHHHHHHH-SS--

Seq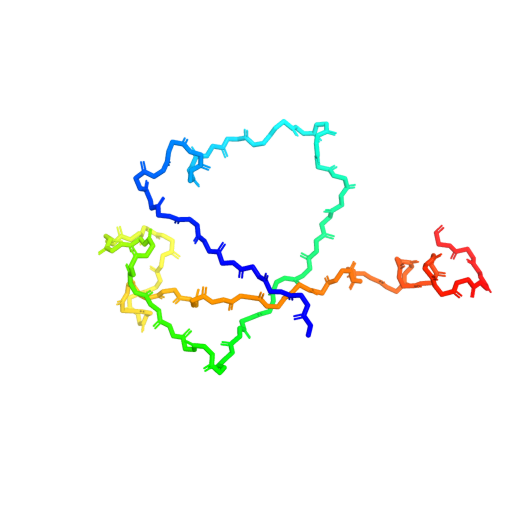uence (81 aa):
LPRIGFVDYEDELAFGFLNLTLVIRAVHLLPCFASGRTILHLPRRSICRLAEEKDEDWDMFYVNIFIDRDMFMRFRGGGVG